Protein AF-A0AAI9E9S5-F1 (afdb_monomer_lite)

Radius of gyration: 13.18 Å; chains: 1; bounding box: 33×25×28 Å

Sequence (94 aa):
MESSIDLSLLIVAVTKLPFGASFIVLSGHPQVVRVGGPEDKRSFADKIDYIERSNWAIFTNLGAVFRDLIRGVAIHDKLNQEDLSKLVFLFSDM

Organism: NCBI:txid111012

pLDDT: mean 88.91, std 4.58, range [66.12, 95.0]

Structure (mmCIF, N/CA/C/O backbone):
data_AF-A0AAI9E9S5-F1
#
_entry.id   AF-A0AAI9E9S5-F1
#
loop_
_atom_site.group_PDB
_atom_site.id
_atom_site.type_symbol
_atom_site.label_atom_id
_atom_site.label_alt_id
_atom_site.label_comp_id
_atom_site.label_asym_id
_atom_site.label_entity_id
_atom_site.label_seq_id
_atom_site.pdbx_PDB_ins_code
_atom_site.Cartn_x
_atom_site.Cartn_y
_atom_site.Cartn_z
_atom_site.occupancy
_atom_site.B_iso_or_equiv
_atom_site.auth_seq_id
_atom_site.auth_comp_id
_atom_site.auth_asym_id
_atom_site.auth_atom_id
_atom_site.pdbx_PDB_model_num
ATOM 1 N N . MET A 1 1 ? 17.043 -4.674 0.003 1.00 74.50 1 MET A N 1
ATOM 2 C CA . MET A 1 1 ? 15.975 -4.115 -0.852 1.00 74.50 1 MET A CA 1
ATOM 3 C C . MET A 1 1 ? 15.060 -5.226 -1.352 1.00 74.50 1 MET A C 1
ATOM 5 O O . MET A 1 1 ? 13.896 -5.197 -0.986 1.00 74.50 1 MET A O 1
ATOM 9 N N . GLU A 1 2 ? 15.580 -6.241 -2.052 1.00 80.75 2 GLU A N 1
ATOM 10 C CA . GLU A 1 2 ? 14.803 -7.389 -2.572 1.00 80.75 2 GLU A CA 1
ATOM 11 C C . GLU A 1 2 ? 13.913 -8.060 -1.507 1.00 80.75 2 GLU A C 1
ATOM 13 O O . GLU A 1 2 ? 12.693 -8.082 -1.645 1.00 80.75 2 GLU A O 1
ATOM 18 N N . SER A 1 3 ? 14.477 -8.465 -0.361 1.00 86.75 3 SER A N 1
ATOM 19 C CA . SER A 1 3 ? 13.693 -9.112 0.709 1.00 86.75 3 SER A CA 1
ATOM 20 C C . SER A 1 3 ? 12.574 -8.230 1.278 1.00 86.75 3 SER A C 1
ATOM 22 O O . SER A 1 3 ? 11.545 -8.738 1.717 1.00 86.75 3 SER A O 1
ATOM 24 N N . SER A 1 4 ? 12.749 -6.905 1.274 1.00 89.31 4 SER A N 1
ATOM 25 C CA . SER A 1 4 ? 11.723 -5.955 1.724 1.00 89.31 4 SER A CA 1
ATOM 26 C C . SER A 1 4 ? 10.549 -5.898 0.748 1.00 89.31 4 SER A C 1
ATOM 28 O O . SER A 1 4 ? 9.399 -5.790 1.177 1.00 89.31 4 SER A O 1
ATOM 30 N N . ILE A 1 5 ? 10.827 -5.984 -0.555 1.00 89.94 5 ILE A N 1
ATOM 31 C CA . ILE A 1 5 ? 9.810 -6.018 -1.612 1.00 89.94 5 ILE A CA 1
ATOM 32 C C . ILE A 1 5 ? 9.032 -7.332 -1.540 1.00 89.94 5 ILE A C 1
ATOM 34 O O . ILE A 1 5 ? 7.802 -7.302 -1.510 1.00 89.94 5 ILE A O 1
ATOM 38 N N . ASP A 1 6 ? 9.726 -8.463 -1.405 1.00 90.12 6 ASP A N 1
ATOM 39 C CA . ASP A 1 6 ? 9.100 -9.785 -1.298 1.00 90.12 6 ASP A CA 1
ATOM 40 C C . ASP A 1 6 ? 8.169 -9.886 -0.086 1.00 90.12 6 ASP A C 1
ATOM 42 O O . ASP A 1 6 ? 7.014 -10.308 -0.200 1.00 90.12 6 ASP A O 1
ATOM 46 N N . LEU A 1 7 ? 8.643 -9.445 1.084 1.00 91.44 7 LEU A N 1
ATOM 47 C CA . LEU A 1 7 ? 7.831 -9.423 2.300 1.00 91.44 7 LEU A CA 1
ATOM 48 C C . LEU A 1 7 ? 6.643 -8.469 2.160 1.00 91.44 7 LEU A C 1
ATOM 50 O O . LEU A 1 7 ? 5.541 -8.808 2.585 1.00 91.44 7 LEU A O 1
ATOM 54 N N . SER A 1 8 ? 6.827 -7.311 1.523 1.00 91.12 8 SER A N 1
ATOM 55 C CA . SER A 1 8 ? 5.723 -6.385 1.251 1.00 91.12 8 SER A CA 1
ATOM 56 C C . SER A 1 8 ? 4.661 -7.036 0.366 1.00 91.12 8 SER A C 1
ATOM 58 O O . SER A 1 8 ? 3.482 -6.992 0.710 1.00 91.12 8 SER A O 1
ATOM 60 N N . LEU A 1 9 ? 5.065 -7.704 -0.722 1.00 91.94 9 LEU A N 1
ATOM 61 C CA . LEU A 1 9 ? 4.165 -8.436 -1.618 1.00 91.94 9 LEU A CA 1
ATOM 62 C C . LEU A 1 9 ? 3.396 -9.544 -0.889 1.00 91.94 9 LEU A C 1
ATOM 64 O O . LEU A 1 9 ? 2.191 -9.698 -1.100 1.00 91.94 9 LEU A O 1
ATOM 68 N N . LEU A 1 10 ? 4.062 -10.276 0.006 1.00 92.31 10 LEU A N 1
ATOM 69 C CA . LEU A 1 10 ? 3.417 -11.287 0.839 1.00 92.31 10 LEU A CA 1
ATOM 70 C C . LEU A 1 10 ? 2.365 -10.664 1.766 1.00 92.31 10 LEU A C 1
ATOM 72 O O . LEU A 1 10 ? 1.223 -11.123 1.794 1.00 92.31 10 LEU A O 1
ATOM 76 N N . ILE A 1 11 ? 2.728 -9.605 2.499 1.00 92.50 11 ILE A N 1
ATOM 77 C CA . ILE A 1 11 ? 1.825 -8.935 3.443 1.00 92.50 11 ILE A CA 1
ATOM 78 C C . ILE A 1 11 ? 0.589 -8.396 2.722 1.00 92.50 11 ILE A C 1
ATOM 80 O O . ILE A 1 11 ? -0.533 -8.637 3.171 1.00 92.50 11 ILE A O 1
ATOM 84 N N . VAL A 1 12 ? 0.749 -7.714 1.586 1.00 91.00 12 VAL A N 1
ATOM 85 C CA . VAL A 1 12 ? -0.398 -7.129 0.873 1.00 91.00 12 VAL A CA 1
ATOM 86 C C . VAL A 1 12 ? -1.305 -8.183 0.240 1.00 91.00 12 VAL A C 1
ATOM 88 O O . VAL A 1 12 ? -2.494 -7.914 0.071 1.00 91.00 12 VAL A O 1
ATOM 91 N N . ALA A 1 13 ? -0.782 -9.372 -0.080 1.00 90.38 13 ALA A N 1
ATOM 92 C CA . ALA A 1 13 ? -1.566 -10.483 -0.620 1.00 90.38 13 ALA A CA 1
ATOM 93 C C . ALA A 1 13 ? -2.463 -11.151 0.435 1.00 90.38 13 ALA A C 1
ATOM 95 O O . ALA A 1 13 ? -3.545 -11.629 0.098 1.00 90.38 13 ALA A O 1
ATOM 96 N N . VAL A 1 14 ? -2.038 -11.173 1.703 1.00 90.94 14 VAL A N 1
ATOM 97 C CA . VAL A 1 14 ? -2.811 -11.770 2.811 1.00 90.94 14 VAL A CA 1
ATOM 98 C C . VAL A 1 14 ? -3.635 -10.749 3.601 1.00 90.94 14 VAL A C 1
ATOM 100 O O . VAL A 1 14 ? -4.477 -11.122 4.419 1.00 90.94 14 VAL A O 1
ATOM 103 N N . THR A 1 15 ? -3.412 -9.455 3.367 1.00 90.69 15 THR A N 1
ATOM 104 C CA . THR A 1 15 ? -4.152 -8.368 4.018 1.00 90.69 15 THR A CA 1
ATOM 105 C C . THR A 1 15 ? -5.516 -8.177 3.354 1.00 90.69 15 THR A C 1
ATOM 107 O O . THR A 1 15 ? -5.638 -8.178 2.131 1.00 90.69 15 THR A O 1
ATOM 110 N N . LYS A 1 16 ? -6.567 -7.991 4.159 1.00 88.38 16 LYS A N 1
ATOM 111 C CA . LYS A 1 16 ? -7.920 -7.706 3.658 1.00 88.38 16 LYS A CA 1
ATOM 112 C C . LYS A 1 16 ? -8.014 -6.289 3.083 1.00 88.38 16 LYS A C 1
ATOM 114 O O . LYS A 1 16 ? -7.259 -5.394 3.461 1.00 88.38 16 LYS A O 1
ATOM 119 N N . LEU A 1 17 ? -8.977 -6.069 2.190 1.00 87.31 17 LEU A N 1
ATOM 120 C CA . LEU A 1 17 ? -9.352 -4.716 1.769 1.00 87.31 17 LEU A CA 1
ATOM 121 C C . LEU A 1 17 ? -9.776 -3.869 2.988 1.00 87.31 17 LEU A C 1
ATOM 123 O O . LEU A 1 17 ? -10.303 -4.437 3.946 1.00 87.31 17 LEU A O 1
ATOM 127 N N . PRO A 1 18 ? -9.548 -2.541 2.968 1.00 87.06 18 PRO A N 1
ATOM 128 C CA . PRO A 1 18 ? -9.073 -1.741 1.826 1.00 87.06 18 PRO A CA 1
ATOM 129 C C . PRO A 1 18 ? -7.546 -1.630 1.678 1.00 87.06 18 PRO A C 1
ATOM 131 O O . PRO A 1 18 ? -7.069 -1.169 0.636 1.00 87.06 18 PRO A O 1
ATOM 134 N N . PHE A 1 19 ? -6.784 -2.074 2.683 1.00 88.25 19 PHE A N 1
ATOM 135 C CA . PHE A 1 19 ? -5.318 -1.973 2.715 1.00 88.25 19 PHE A CA 1
ATOM 136 C C . PHE A 1 19 ? -4.604 -3.093 1.945 1.00 88.25 19 PHE A C 1
ATOM 138 O O . PHE A 1 19 ? -3.467 -2.918 1.508 1.00 88.25 19 PHE A O 1
ATOM 145 N N . GLY A 1 20 ? -5.270 -4.233 1.750 1.00 89.06 20 GLY A N 1
ATOM 146 C CA . GLY A 1 20 ? -4.795 -5.317 0.894 1.00 89.06 20 GLY A CA 1
ATOM 147 C C . GLY A 1 20 ? -4.579 -4.874 -0.549 1.00 89.06 20 GLY A C 1
ATOM 148 O O . GLY A 1 20 ? -5.170 -3.894 -1.004 1.00 89.06 20 GLY A O 1
ATOM 149 N N . ALA A 1 21 ? -3.736 -5.606 -1.278 1.00 90.19 21 ALA A N 1
ATOM 150 C CA . ALA A 1 21 ? -3.375 -5.300 -2.666 1.00 90.19 21 ALA A CA 1
ATOM 151 C C . ALA A 1 21 ? -2.796 -3.883 -2.884 1.00 90.19 21 ALA A C 1
ATOM 153 O O . ALA A 1 21 ? -2.859 -3.330 -3.985 1.00 90.19 21 ALA A O 1
ATOM 154 N N . SER A 1 22 ? -2.265 -3.253 -1.836 1.00 89.31 22 SER A N 1
ATOM 155 C CA . SER A 1 22 ? -1.597 -1.956 -1.919 1.00 89.31 22 SER A CA 1
ATOM 156 C C . SER A 1 22 ? -0.450 -1.856 -0.936 1.00 89.31 22 SER A C 1
ATOM 158 O O . SER A 1 22 ? -0.576 -2.308 0.195 1.00 89.31 22 SER A O 1
ATOM 160 N N . PHE A 1 23 ? 0.628 -1.197 -1.343 1.00 90.38 23 PHE A N 1
ATOM 161 C CA . PHE A 1 23 ? 1.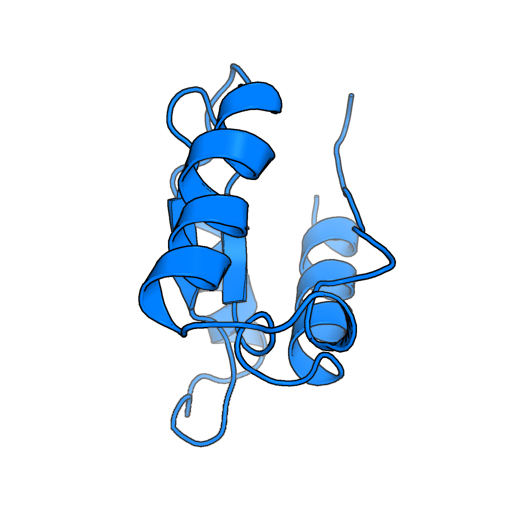717 -0.807 -0.454 1.00 90.38 23 PHE A CA 1
ATOM 162 C C . PHE A 1 23 ? 1.920 0.708 -0.505 1.00 90.38 23 PHE A C 1
ATOM 164 O O . PHE A 1 23 ? 1.365 1.398 -1.363 1.00 90.38 23 PHE A O 1
ATOM 171 N N . ILE A 1 24 ? 2.700 1.230 0.437 1.00 90.50 24 ILE A N 1
ATOM 172 C CA . ILE A 1 24 ? 3.017 2.654 0.522 1.00 90.50 24 ILE A CA 1
ATOM 173 C C . ILE A 1 24 ? 4.482 2.841 0.148 1.00 90.50 24 ILE A C 1
ATOM 175 O O . ILE A 1 24 ? 5.362 2.268 0.787 1.00 90.50 24 ILE A O 1
ATOM 179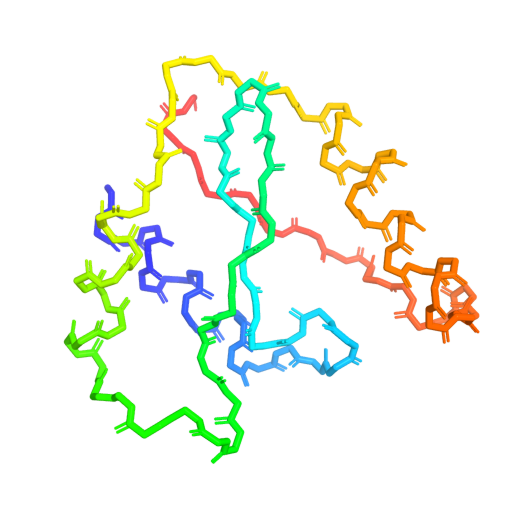 N N . VAL A 1 25 ? 4.736 3.661 -0.870 1.00 89.81 25 VAL A N 1
ATOM 180 C CA . VAL A 1 25 ? 6.093 4.090 -1.214 1.00 89.81 25 VAL A CA 1
ATOM 181 C C . VAL A 1 25 ? 6.531 5.127 -0.188 1.00 89.81 25 VAL A C 1
ATOM 183 O O . VAL A 1 25 ? 5.873 6.157 -0.011 1.00 89.81 25 VAL A O 1
ATOM 186 N N . LEU A 1 26 ? 7.637 4.847 0.499 1.00 88.00 26 LEU A N 1
ATOM 187 C CA . LEU A 1 26 ? 8.222 5.763 1.471 1.00 88.00 26 LEU A CA 1
ATOM 188 C C . LEU A 1 26 ? 8.985 6.865 0.738 1.00 88.00 26 LEU A C 1
ATOM 190 O O . LEU A 1 26 ? 9.905 6.606 -0.036 1.00 88.00 26 LEU A O 1
ATOM 194 N N . SER A 1 27 ? 8.560 8.103 0.967 1.00 89.50 27 SER A N 1
ATOM 195 C CA . SER A 1 27 ? 9.172 9.295 0.393 1.00 89.50 27 SER A CA 1
ATOM 196 C C . SER A 1 27 ? 8.774 10.541 1.200 1.00 89.50 27 SER A C 1
ATOM 198 O O . SER A 1 27 ? 8.040 10.453 2.193 1.00 89.50 27 SER A O 1
ATOM 200 N N . GLY A 1 28 ? 9.234 11.725 0.777 1.00 89.62 28 GLY A N 1
ATOM 201 C CA . GLY A 1 28 ? 8.797 13.005 1.348 1.00 89.62 28 GLY A CA 1
ATOM 202 C C . GLY A 1 28 ? 7.319 13.304 1.065 1.00 89.62 28 GLY A C 1
ATOM 203 O O . GLY A 1 28 ? 6.675 14.017 1.833 1.00 89.62 28 GLY A O 1
ATOM 204 N N . HIS A 1 29 ? 6.779 12.696 0.005 1.00 90.50 29 HIS A N 1
ATOM 205 C CA . HIS A 1 29 ? 5.380 12.752 -0.412 1.00 90.50 29 HIS A CA 1
ATOM 206 C C . HIS A 1 29 ? 4.889 11.320 -0.650 1.00 90.50 29 HIS A C 1
ATOM 208 O O . HIS A 1 29 ? 4.838 10.881 -1.803 1.00 90.50 29 HIS A O 1
ATOM 214 N N . PRO A 1 30 ? 4.613 10.558 0.425 1.00 91.94 30 PRO A N 1
ATOM 215 C CA . PRO A 1 30 ? 4.331 9.136 0.308 1.00 91.94 30 PRO A CA 1
ATOM 216 C C . PRO A 1 30 ? 3.074 8.902 -0.531 1.00 91.94 30 PRO A C 1
ATOM 218 O O . PRO A 1 30 ? 2.139 9.706 -0.520 1.00 91.94 30 PRO A O 1
ATOM 221 N N . GLN A 1 31 ? 3.043 7.782 -1.250 1.00 90.62 31 GLN A N 1
ATOM 222 C CA . GLN A 1 31 ? 1.944 7.433 -2.151 1.00 90.62 31 GLN A CA 1
ATOM 223 C C . GLN A 1 31 ? 1.514 5.985 -1.949 1.00 90.62 31 GLN A C 1
ATOM 225 O O . GLN A 1 31 ? 2.344 5.109 -1.711 1.00 90.62 31 GLN A O 1
ATOM 230 N N . VAL A 1 32 ? 0.209 5.737 -2.073 1.00 89.62 32 VAL A N 1
ATOM 231 C CA . VAL A 1 32 ? -0.340 4.379 -2.129 1.00 89.62 32 VAL A CA 1
ATOM 232 C C . VAL A 1 32 ? -0.201 3.864 -3.553 1.00 89.62 32 VAL A C 1
ATOM 234 O O . VAL A 1 32 ? -0.672 4.493 -4.498 1.00 89.62 32 VAL A O 1
ATOM 237 N N . VAL A 1 33 ? 0.400 2.692 -3.697 1.00 89.12 33 VAL A N 1
ATOM 238 C CA . VAL A 1 33 ? 0.575 2.011 -4.972 1.00 89.12 33 VAL A CA 1
ATOM 239 C C . VAL A 1 33 ? -0.163 0.678 -4.921 1.00 89.12 33 VAL A C 1
ATOM 241 O O . VAL A 1 33 ? -0.014 -0.096 -3.976 1.00 89.12 33 VAL A O 1
ATOM 244 N N . ARG A 1 34 ? -0.989 0.409 -5.937 1.00 90.19 34 ARG A N 1
ATOM 245 C CA . ARG A 1 34 ? -1.77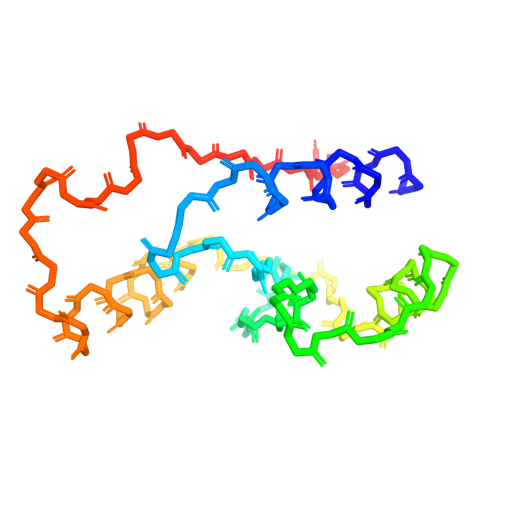7 -0.827 -6.037 1.00 90.19 34 ARG A CA 1
ATOM 246 C C . ARG A 1 34 ? -0.959 -1.929 -6.711 1.00 90.19 34 ARG A C 1
ATOM 248 O O . ARG A 1 34 ? -0.488 -1.786 -7.842 1.00 90.19 34 ARG A O 1
ATOM 255 N N . VAL A 1 35 ? -0.802 -3.040 -6.002 1.00 90.38 35 VAL A N 1
ATOM 256 C CA . VAL A 1 35 ? -0.082 -4.226 -6.463 1.00 90.38 35 VAL A CA 1
ATOM 257 C C . VAL A 1 35 ? -0.754 -5.474 -5.888 1.00 90.38 35 VAL A C 1
ATOM 259 O O . VAL A 1 35 ? -0.843 -5.657 -4.677 1.00 90.38 35 VAL A O 1
ATOM 262 N N . GLY A 1 36 ? -1.285 -6.318 -6.766 1.00 88.56 36 GLY A N 1
ATOM 263 C CA . GLY A 1 36 ? -2.121 -7.464 -6.427 1.00 88.56 36 GLY A CA 1
ATOM 264 C C . GLY A 1 36 ? -3.625 -7.183 -6.491 1.00 88.56 36 GLY A C 1
ATOM 265 O O . GLY A 1 36 ? -4.083 -6.174 -7.025 1.00 88.56 36 GLY A O 1
ATOM 266 N N . GLY A 1 37 ? -4.398 -8.113 -5.933 1.00 86.81 37 GLY A N 1
ATOM 267 C CA . GLY A 1 37 ? -5.858 -8.124 -6.017 1.00 86.81 37 GLY A CA 1
ATOM 268 C C . GLY A 1 37 ? -6.384 -8.929 -7.216 1.00 86.81 37 GLY A C 1
ATOM 269 O O . GLY A 1 37 ? -5.596 -9.338 -8.069 1.00 86.81 37 GLY A O 1
ATOM 270 N N . PRO A 1 38 ? -7.707 -9.179 -7.280 1.00 84.06 38 PRO A N 1
ATOM 271 C CA . PRO A 1 38 ? -8.311 -10.068 -8.281 1.00 84.06 38 PRO A CA 1
ATOM 272 C C . PRO A 1 38 ? -8.081 -9.629 -9.733 1.00 84.06 38 PRO A C 1
ATOM 274 O O . PRO A 1 38 ? -7.960 -10.467 -10.622 1.00 84.06 38 PRO A O 1
ATOM 277 N N . GLU A 1 39 ? -7.979 -8.319 -9.961 1.00 87.81 39 GLU A N 1
ATOM 278 C CA . GLU A 1 39 ? -7.834 -7.728 -11.296 1.00 87.81 39 GLU A CA 1
ATOM 279 C C . GLU A 1 39 ? -6.371 -7.585 -11.749 1.00 87.81 39 GLU A C 1
ATOM 281 O O . GLU A 1 39 ? -6.104 -7.280 -12.913 1.00 87.81 39 GLU A O 1
ATOM 286 N N . ASP A 1 40 ? -5.400 -7.807 -10.857 1.00 91.19 40 ASP A N 1
ATOM 287 C CA . ASP A 1 40 ? -3.986 -7.648 -11.185 1.00 91.19 40 ASP A CA 1
ATOM 288 C C . ASP A 1 40 ? -3.392 -8.925 -11.790 1.00 91.19 40 ASP A C 1
ATOM 290 O O . ASP A 1 40 ? -2.926 -9.831 -11.090 1.00 91.19 40 ASP A O 1
ATOM 294 N N . LYS A 1 41 ? -3.373 -8.948 -13.124 1.00 93.56 41 LYS A N 1
ATOM 295 C CA . LYS A 1 41 ? -2.876 -10.055 -13.952 1.00 93.56 41 LYS A CA 1
ATOM 296 C C . LYS A 1 41 ? -1.354 -10.080 -14.128 1.00 93.56 41 LYS A C 1
ATOM 298 O O . LYS A 1 41 ? -0.855 -10.965 -14.819 1.00 93.56 41 LYS A O 1
ATOM 303 N N . ARG A 1 42 ? -0.617 -9.125 -13.548 1.00 94.31 42 ARG A N 1
ATOM 304 C CA . ARG A 1 42 ? 0.853 -9.097 -13.613 1.00 94.31 42 ARG A CA 1
ATOM 305 C C . ARG A 1 42 ? 1.443 -10.352 -12.972 1.00 94.31 42 ARG A C 1
ATOM 307 O O . ARG A 1 42 ? 0.955 -10.807 -11.927 1.00 94.31 42 ARG A O 1
ATOM 314 N N . SER A 1 43 ? 2.508 -10.884 -13.573 1.00 94.38 43 SER A N 1
ATOM 315 C CA . SER A 1 43 ? 3.283 -11.963 -12.962 1.00 94.38 43 SER A CA 1
ATOM 316 C C . SER A 1 43 ? 3.953 -11.483 -11.669 1.00 94.38 43 SER A C 1
ATOM 318 O O . SER A 1 43 ? 3.969 -10.291 -11.357 1.00 94.38 43 SER A O 1
ATOM 320 N N . PHE A 1 44 ? 4.503 -12.410 -10.884 1.00 90.75 44 PHE A N 1
ATOM 321 C CA . PHE A 1 44 ? 5.253 -12.034 -9.685 1.00 90.75 44 PHE A CA 1
ATOM 322 C C . PHE A 1 44 ? 6.468 -11.154 -10.026 1.00 90.75 44 PHE A C 1
ATOM 324 O O . PHE A 1 44 ? 6.657 -10.122 -9.391 1.00 90.75 44 PHE A O 1
ATOM 331 N N . ALA A 1 45 ? 7.208 -11.498 -11.086 1.00 92.62 45 ALA A N 1
ATOM 332 C CA . ALA A 1 45 ? 8.336 -10.701 -11.568 1.00 92.62 45 ALA A CA 1
ATOM 333 C C . ALA A 1 45 ? 7.897 -9.293 -12.009 1.00 92.62 45 ALA A C 1
ATOM 335 O O . ALA A 1 45 ? 8.475 -8.309 -11.568 1.00 92.62 45 ALA A O 1
ATOM 336 N N . ASP A 1 46 ? 6.800 -9.176 -12.765 1.00 95.00 46 ASP A N 1
ATOM 337 C CA . ASP A 1 46 ? 6.272 -7.866 -13.185 1.00 95.00 46 ASP A CA 1
ATOM 338 C C . ASP A 1 46 ? 5.853 -6.988 -11.992 1.00 95.00 46 ASP A C 1
ATOM 340 O O . ASP A 1 46 ? 5.910 -5.758 -12.053 1.00 95.00 46 ASP A O 1
ATOM 344 N N . LYS A 1 47 ? 5.380 -7.610 -10.903 1.00 93.38 47 LYS A N 1
ATOM 345 C CA . LYS A 1 47 ? 5.025 -6.905 -9.664 1.00 93.38 47 LYS A CA 1
ATOM 346 C C . LYS A 1 47 ? 6.270 -6.401 -8.944 1.00 93.38 47 LYS A C 1
ATOM 348 O O . LYS A 1 47 ? 6.240 -5.269 -8.471 1.00 93.38 47 LYS A O 1
ATOM 353 N N . ILE A 1 48 ? 7.337 -7.198 -8.894 1.00 92.25 48 ILE A N 1
ATOM 354 C CA . ILE A 1 48 ? 8.636 -6.763 -8.365 1.00 92.25 48 ILE A CA 1
ATOM 355 C C . ILE A 1 48 ? 9.152 -5.581 -9.184 1.00 92.25 48 ILE A C 1
ATOM 357 O O . ILE A 1 48 ? 9.334 -4.503 -8.622 1.00 92.25 48 ILE A O 1
ATOM 361 N N . ASP A 1 49 ? 9.253 -5.731 -10.506 1.00 92.88 49 ASP A N 1
ATOM 362 C CA . ASP A 1 49 ? 9.736 -4.685 -11.414 1.00 92.88 49 ASP A CA 1
ATOM 363 C C . ASP A 1 49 ? 8.948 -3.376 -11.255 1.00 92.88 49 ASP A C 1
ATOM 365 O O . ASP A 1 49 ? 9.501 -2.275 -11.297 1.00 92.88 49 ASP A O 1
ATOM 369 N N . TYR A 1 50 ? 7.632 -3.476 -11.062 1.00 92.44 50 TYR A N 1
ATOM 370 C CA . TYR A 1 50 ? 6.769 -2.322 -10.831 1.00 92.44 50 TYR A CA 1
ATOM 371 C C . TYR A 1 50 ? 7.057 -1.612 -9.501 1.00 92.44 50 TYR A C 1
ATOM 373 O O . TYR A 1 50 ? 7.080 -0.379 -9.443 1.00 92.44 50 TYR A O 1
ATOM 381 N N . ILE 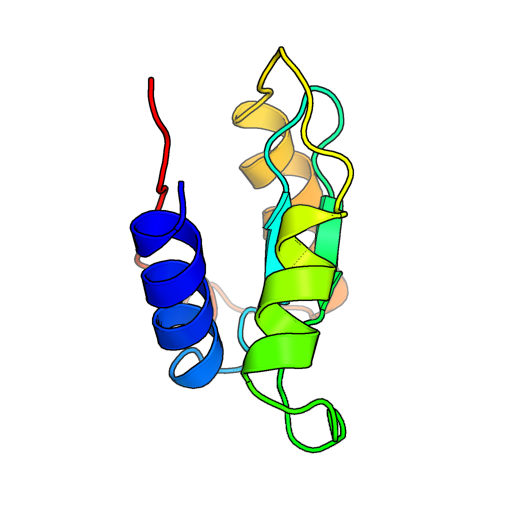A 1 51 ? 7.276 -2.376 -8.429 1.00 90.94 51 ILE A N 1
ATOM 382 C CA . ILE A 1 51 ? 7.615 -1.830 -7.112 1.00 90.94 51 ILE A CA 1
ATOM 383 C C . ILE A 1 51 ? 9.000 -1.185 -7.151 1.00 90.94 51 ILE A C 1
ATOM 385 O O . ILE A 1 51 ? 9.157 -0.058 -6.688 1.00 90.94 51 ILE A O 1
ATOM 389 N N . GLU A 1 52 ? 9.993 -1.844 -7.744 1.00 90.06 52 GLU A N 1
ATOM 390 C CA . GLU A 1 52 ? 11.361 -1.324 -7.852 1.00 90.06 52 GLU A CA 1
ATOM 391 C C . GLU A 1 52 ? 11.423 -0.000 -8.616 1.00 90.06 52 GLU A C 1
ATOM 393 O O . GLU A 1 52 ? 12.143 0.916 -8.226 1.00 90.06 52 GLU A O 1
ATOM 398 N N . ARG A 1 53 ? 10.607 0.138 -9.666 1.00 90.06 53 ARG A N 1
ATOM 399 C CA . ARG A 1 53 ? 10.516 1.359 -10.483 1.00 90.06 53 ARG A CA 1
ATOM 400 C C . ARG A 1 53 ? 9.618 2.444 -9.889 1.00 90.06 53 ARG A C 1
ATOM 402 O O . ARG A 1 53 ? 9.438 3.490 -10.515 1.00 90.06 53 ARG A O 1
ATOM 409 N N . SER A 1 54 ? 9.016 2.207 -8.725 1.00 88.44 54 SER A N 1
ATOM 410 C CA . SER A 1 54 ? 8.216 3.222 -8.038 1.00 88.44 54 SER A CA 1
ATOM 411 C C . SER A 1 54 ? 9.091 4.391 -7.569 1.00 88.44 54 SER A C 1
ATOM 413 O O . SER A 1 54 ? 10.308 4.279 -7.457 1.00 88.44 54 SER A O 1
ATOM 415 N N . ASN A 1 55 ? 8.479 5.548 -7.311 1.00 83.50 55 ASN A N 1
ATOM 416 C CA . ASN A 1 55 ? 9.205 6.774 -6.970 1.00 83.50 55 ASN A CA 1
ATOM 417 C C . ASN A 1 55 ? 9.699 6.779 -5.509 1.00 83.50 55 ASN A C 1
ATOM 419 O O . ASN A 1 55 ? 9.153 7.481 -4.655 1.00 83.50 55 ASN A O 1
ATOM 423 N N . TRP A 1 56 ? 10.715 5.967 -5.225 1.00 83.56 56 TRP A N 1
ATOM 424 C CA . TRP A 1 56 ? 11.434 5.960 -3.953 1.00 83.56 56 TRP A CA 1
ATOM 425 C C . TRP A 1 56 ? 12.233 7.260 -3.802 1.00 83.56 56 TRP A C 1
ATOM 427 O O . TRP A 1 56 ? 12.933 7.668 -4.728 1.00 83.56 56 TRP A O 1
ATOM 437 N N . ALA A 1 57 ? 12.138 7.928 -2.648 1.00 78.50 57 ALA A N 1
ATOM 438 C CA . ALA A 1 57 ? 12.870 9.173 -2.399 1.00 78.50 57 ALA A CA 1
ATOM 439 C C . ALA A 1 57 ? 13.869 9.038 -1.247 1.00 78.50 57 ALA A C 1
ATOM 441 O O . ALA A 1 57 ? 13.709 8.207 -0.362 1.00 78.50 57 ALA A O 1
ATOM 442 N N . ILE A 1 58 ? 14.867 9.926 -1.241 1.00 72.31 58 ILE A N 1
ATOM 443 C CA . ILE A 1 58 ? 15.962 9.960 -0.253 1.00 72.31 58 ILE A CA 1
ATOM 444 C C . ILE A 1 58 ? 15.472 10.362 1.153 1.00 72.31 58 ILE A C 1
ATOM 446 O O . ILE A 1 58 ? 16.117 10.057 2.150 1.00 72.31 58 ILE A O 1
ATOM 450 N N . PHE A 1 59 ? 14.327 11.043 1.252 1.00 83.38 59 PHE A N 1
ATOM 451 C CA . PHE A 1 59 ? 13.756 11.498 2.521 1.00 83.38 59 PHE A CA 1
ATOM 452 C C . PHE A 1 59 ? 12.408 10.835 2.773 1.00 83.38 59 PHE A C 1
ATOM 454 O O . PHE A 1 59 ? 11.630 10.672 1.836 1.00 83.38 59 PHE A O 1
ATOM 461 N N . THR A 1 60 ? 12.101 10.544 4.038 1.00 86.88 60 THR A N 1
ATOM 462 C CA . THR A 1 60 ? 10.875 9.846 4.450 1.00 86.88 60 THR A CA 1
ATOM 463 C C . THR A 1 60 ? 10.030 10.720 5.371 1.00 86.88 60 THR A C 1
ATOM 465 O O . THR A 1 60 ? 10.521 11.229 6.377 1.00 86.88 60 THR A O 1
ATOM 468 N N . ASN A 1 61 ? 8.733 10.851 5.077 1.00 91.00 61 ASN A N 1
ATOM 469 C CA . ASN A 1 61 ? 7.764 11.511 5.955 1.00 91.00 61 ASN A CA 1
ATOM 470 C C . ASN A 1 61 ? 6.745 10.504 6.509 1.00 91.00 61 ASN A C 1
ATOM 472 O O . ASN A 1 61 ? 5.637 10.356 5.991 1.00 91.00 61 ASN A O 1
ATOM 476 N N . LEU A 1 62 ? 7.103 9.827 7.606 1.00 89.88 62 LEU A N 1
ATOM 477 C CA . LEU A 1 62 ? 6.210 8.861 8.260 1.00 89.88 62 LEU A CA 1
ATOM 478 C C . LEU A 1 62 ? 4.924 9.513 8.789 1.00 89.88 62 LEU A C 1
ATOM 480 O O . LEU A 1 62 ? 3.869 8.887 8.788 1.00 89.88 62 LEU A O 1
ATOM 484 N N . GLY A 1 63 ? 4.971 10.785 9.196 1.00 92.06 63 GLY A N 1
ATOM 485 C CA . GLY A 1 63 ? 3.782 11.500 9.660 1.00 92.06 63 GLY A CA 1
ATOM 486 C C . GLY A 1 63 ? 2.691 11.598 8.588 1.00 92.06 63 GLY A C 1
ATOM 487 O O . GLY A 1 63 ? 1.512 11.429 8.905 1.00 92.06 63 GLY A O 1
ATOM 488 N N . ALA A 1 64 ? 3.082 11.827 7.331 1.00 92.88 64 ALA A N 1
ATOM 489 C CA . ALA A 1 64 ? 2.166 11.884 6.190 1.00 92.88 64 ALA A CA 1
ATOM 490 C C . ALA A 1 64 ? 1.548 10.512 5.862 1.00 92.88 64 ALA A C 1
ATOM 492 O O . ALA A 1 64 ? 0.368 10.431 5.527 1.00 92.88 64 ALA A O 1
ATOM 493 N N . VAL A 1 65 ? 2.293 9.415 6.051 1.00 91.38 65 VAL A N 1
ATOM 494 C CA . VAL A 1 65 ? 1.763 8.048 5.876 1.00 91.38 65 VAL A CA 1
ATOM 495 C C . VAL A 1 65 ? 0.524 7.823 6.749 1.00 91.38 65 VAL A C 1
ATOM 497 O O . VAL A 1 65 ? -0.511 7.372 6.261 1.00 91.38 65 VAL A O 1
ATOM 500 N N . PHE A 1 66 ? 0.588 8.184 8.032 1.00 91.06 66 PHE A N 1
ATOM 501 C CA . PHE A 1 66 ? -0.537 7.976 8.946 1.00 91.06 66 PHE A CA 1
ATOM 502 C C . PHE A 1 66 ? -1.648 9.018 8.778 1.00 91.06 66 PHE A C 1
ATOM 504 O O . PHE A 1 66 ? -2.824 8.654 8.710 1.00 91.06 66 PHE A O 1
ATOM 511 N N . ARG A 1 67 ? -1.300 10.311 8.728 1.00 92.56 67 ARG A N 1
ATOM 512 C CA . ARG A 1 67 ? -2.298 11.395 8.735 1.00 92.56 67 ARG A CA 1
ATOM 513 C C . ARG A 1 67 ? -3.002 11.599 7.402 1.00 92.56 67 ARG A C 1
ATOM 515 O O . ARG A 1 67 ? -4.175 11.976 7.419 1.00 92.56 67 ARG A O 1
ATOM 522 N N . ASP A 1 68 ? -2.307 11.349 6.297 1.00 92.31 68 ASP A N 1
ATOM 523 C CA . ASP A 1 68 ? -2.793 11.709 4.968 1.00 92.31 68 ASP A CA 1
ATOM 524 C C . ASP A 1 68 ? -3.237 10.457 4.207 1.00 92.31 68 ASP A C 1
ATOM 526 O O . ASP A 1 68 ? -4.341 10.436 3.666 1.00 92.31 68 ASP A O 1
ATOM 530 N N . LEU A 1 69 ? -2.443 9.376 4.230 1.00 91.88 69 LEU A N 1
ATOM 531 C CA . LEU A 1 69 ? -2.784 8.145 3.506 1.00 91.88 69 LEU A CA 1
ATOM 532 C C . LEU A 1 69 ? -3.713 7.227 4.306 1.00 91.88 69 LEU A C 1
ATOM 534 O O . LEU A 1 69 ? -4.850 7.010 3.897 1.00 91.88 69 LEU A O 1
ATOM 538 N N . ILE A 1 70 ? -3.270 6.699 5.454 1.00 90.25 70 ILE A N 1
ATOM 539 C CA . ILE A 1 70 ? -4.049 5.705 6.221 1.00 90.25 70 ILE A CA 1
ATOM 540 C C . ILE A 1 70 ? -5.366 6.309 6.710 1.00 90.25 70 ILE A C 1
ATOM 542 O O . ILE A 1 70 ? -6.436 5.739 6.494 1.00 90.25 70 ILE A O 1
ATOM 546 N N . ARG A 1 71 ? -5.306 7.493 7.330 1.00 90.44 71 ARG A N 1
ATOM 547 C CA . ARG A 1 71 ? -6.511 8.219 7.742 1.00 90.44 71 ARG A CA 1
ATOM 548 C C . ARG A 1 71 ? -7.365 8.635 6.543 1.00 90.44 71 ARG A C 1
ATOM 550 O O . ARG A 1 71 ? -8.586 8.605 6.655 1.00 90.44 71 ARG A O 1
ATOM 557 N N . GLY A 1 72 ? -6.752 8.999 5.415 1.00 91.06 72 GLY A N 1
ATOM 558 C CA . GLY A 1 72 ? -7.472 9.327 4.183 1.00 91.06 72 GLY A CA 1
ATOM 559 C C . GLY A 1 72 ? -8.328 8.160 3.692 1.00 91.06 72 GLY A C 1
ATOM 560 O O . GLY A 1 72 ? -9.525 8.339 3.478 1.00 91.06 72 GLY A O 1
ATOM 561 N N . VAL A 1 73 ? -7.745 6.958 3.615 1.00 90.00 73 VAL A N 1
ATOM 562 C CA . VAL A 1 73 ? -8.461 5.713 3.281 1.00 90.00 73 VAL A CA 1
ATOM 563 C C . VAL A 1 73 ? -9.577 5.446 4.286 1.00 90.00 73 VAL A C 1
ATOM 565 O O . VAL A 1 73 ? -10.709 5.195 3.888 1.00 90.00 73 VAL A O 1
ATOM 568 N N . ALA A 1 74 ? -9.297 5.577 5.585 1.00 91.62 74 ALA A N 1
ATOM 569 C CA . ALA A 1 74 ? -10.297 5.341 6.622 1.00 91.62 74 ALA A CA 1
ATOM 570 C C . ALA A 1 74 ? -11.518 6.266 6.509 1.00 91.62 74 ALA A C 1
ATOM 572 O O . ALA A 1 74 ? -12.651 5.815 6.661 1.00 91.62 74 ALA A O 1
ATOM 573 N N . ILE A 1 75 ? -11.295 7.553 6.222 1.00 92.88 75 ILE A N 1
ATOM 574 C CA . ILE A 1 75 ? -12.373 8.533 6.042 1.00 92.88 75 ILE A CA 1
ATOM 575 C C . ILE A 1 75 ? -13.135 8.268 4.740 1.00 92.88 75 ILE A C 1
ATOM 577 O O . ILE A 1 75 ? -14.365 8.284 4.748 1.00 92.88 75 ILE A O 1
ATOM 581 N N . HIS A 1 76 ? -12.420 8.030 3.636 1.00 91.75 76 HIS A N 1
ATOM 582 C CA . HIS A 1 76 ? -13.018 7.787 2.322 1.00 91.75 76 HIS A CA 1
ATOM 583 C C . HIS A 1 76 ? -13.910 6.537 2.327 1.00 91.75 76 HIS A C 1
ATOM 585 O O . HIS A 1 76 ? -15.063 6.601 1.899 1.00 91.75 76 HIS A O 1
ATOM 591 N N . ASP A 1 77 ? -13.408 5.434 2.889 1.00 90.88 77 ASP A N 1
ATOM 592 C CA . ASP A 1 77 ? -14.103 4.142 2.929 1.00 90.88 77 ASP A CA 1
ATOM 593 C C . ASP A 1 77 ? -15.039 4.003 4.143 1.00 90.88 77 ASP A C 1
ATOM 595 O O . ASP A 1 77 ? -15.686 2.970 4.306 1.00 90.88 77 ASP A O 1
ATOM 599 N N . LYS A 1 78 ? -15.152 5.048 4.981 1.00 93.94 78 LYS A N 1
ATO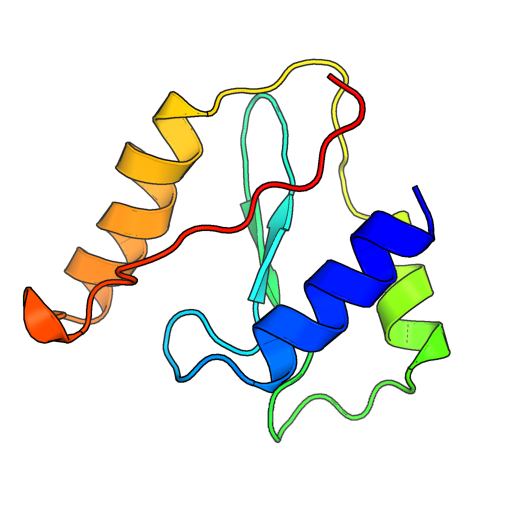M 600 C CA . LYS A 1 78 ? -15.991 5.092 6.195 1.00 93.94 78 LYS A CA 1
ATOM 601 C C . LYS A 1 78 ? -15.735 3.909 7.134 1.00 93.94 78 LYS A C 1
ATOM 603 O O . LYS A 1 78 ? -16.670 3.299 7.649 1.00 93.94 78 LYS A O 1
ATOM 608 N N . LEU A 1 79 ? -14.460 3.595 7.337 1.00 92.38 79 LEU A N 1
ATOM 609 C CA . LEU A 1 79 ? -14.032 2.475 8.164 1.00 92.38 79 LEU A CA 1
ATOM 610 C C . LEU A 1 79 ? -14.404 2.696 9.629 1.00 92.38 79 LEU A C 1
ATOM 612 O O . LEU A 1 79 ? -14.197 3.784 10.177 1.00 92.38 79 LEU A O 1
ATOM 616 N N . ASN A 1 80 ? -14.886 1.641 10.283 1.00 90.94 80 ASN A N 1
ATOM 617 C CA . ASN A 1 80 ? -15.002 1.630 11.731 1.00 90.94 80 ASN A CA 1
ATOM 618 C C . ASN A 1 80 ? -13.626 1.387 12.359 1.00 90.94 80 ASN A C 1
ATOM 620 O O . ASN A 1 80 ? -12.677 0.939 11.715 1.00 90.94 80 ASN A O 1
ATOM 624 N N . GLN A 1 81 ? -13.509 1.644 13.661 1.00 86.69 81 GLN A N 1
ATOM 625 C CA . GLN A 1 81 ? -12.252 1.442 14.386 1.00 86.69 81 GLN A CA 1
ATOM 626 C C . GLN A 1 81 ? -11.747 -0.011 14.315 1.00 86.69 81 GLN A C 1
ATOM 628 O O . GLN A 1 81 ? -10.542 -0.251 14.342 1.00 86.69 81 GLN A O 1
ATOM 633 N N . GLU A 1 82 ? -12.658 -0.976 14.211 1.00 87.38 82 GLU A N 1
ATOM 634 C CA . GLU A 1 82 ? -12.352 -2.403 14.069 1.00 87.38 82 GLU A CA 1
ATOM 635 C C . GLU A 1 82 ? -11.810 -2.798 12.689 1.00 87.38 82 GLU A C 1
ATOM 637 O O . GLU A 1 82 ? -11.094 -3.797 12.594 1.00 87.38 82 GLU A O 1
ATOM 642 N N . ASP A 1 83 ? -12.085 -1.991 11.660 1.00 86.00 83 ASP A N 1
ATOM 643 C CA . ASP A 1 83 ? -11.609 -2.191 10.286 1.00 86.00 83 ASP A CA 1
ATOM 644 C C . ASP A 1 83 ? -10.199 -1.618 10.067 1.00 86.00 83 ASP A C 1
ATOM 646 O O . ASP A 1 83 ? -9.544 -1.899 9.059 1.00 86.00 83 ASP A O 1
ATOM 650 N N . LEU A 1 84 ? -9.709 -0.801 11.005 1.00 85.88 84 LEU A N 1
ATOM 651 C CA . LEU A 1 84 ? -8.369 -0.233 10.938 1.00 85.88 84 LEU A CA 1
ATOM 652 C C . LEU A 1 84 ? -7.302 -1.305 11.173 1.00 85.88 84 LEU A C 1
ATOM 654 O O . LEU A 1 84 ? -7.412 -2.166 12.051 1.00 85.88 84 LEU A O 1
ATOM 658 N N . SER A 1 85 ? -6.206 -1.201 10.424 1.00 81.94 85 SER A N 1
ATOM 659 C CA . SER A 1 85 ? -5.038 -2.059 10.599 1.00 81.94 85 SER A CA 1
ATOM 660 C C . SER A 1 85 ? -4.494 -1.958 12.025 1.00 81.94 85 SER A C 1
ATOM 662 O O . SER A 1 85 ? -4.046 -0.899 12.461 1.00 81.94 85 SER A O 1
ATOM 664 N N . LYS A 1 86 ? -4.487 -3.083 12.746 1.00 85.56 86 LYS A N 1
ATOM 665 C CA . LYS A 1 86 ? -3.911 -3.179 14.101 1.00 85.56 86 LYS A CA 1
ATOM 666 C C . LYS A 1 86 ? -2.386 -3.263 14.097 1.00 85.56 86 LYS A C 1
ATOM 668 O O . LYS A 1 86 ? -1.752 -3.018 15.116 1.00 85.56 86 LYS A O 1
ATOM 673 N N . LEU A 1 87 ? -1.815 -3.650 12.961 1.00 87.69 87 LEU A N 1
ATOM 674 C CA . LEU A 1 87 ? -0.389 -3.851 12.774 1.00 87.69 87 LEU A CA 1
ATOM 675 C C . LEU A 1 87 ? 0.030 -3.213 11.453 1.00 87.69 87 LEU A C 1
ATOM 677 O O . LEU A 1 87 ? -0.636 -3.395 10.434 1.00 87.69 87 LEU A O 1
ATOM 681 N N . VAL A 1 88 ? 1.131 -2.468 11.487 1.00 88.06 88 VAL A N 1
ATOM 682 C CA . VAL A 1 88 ? 1.753 -1.858 10.311 1.00 88.06 88 VAL A CA 1
ATOM 683 C C . VAL A 1 88 ? 3.159 -2.425 10.194 1.00 88.06 88 VAL A C 1
ATOM 685 O O . VAL A 1 88 ? 3.945 -2.325 11.134 1.00 88.06 88 VAL A O 1
ATOM 688 N N . PHE A 1 89 ? 3.464 -3.027 9.047 1.00 90.12 89 PHE A N 1
ATOM 689 C CA . PHE A 1 89 ? 4.804 -3.505 8.728 1.00 90.12 89 PHE A CA 1
ATOM 690 C C . PHE A 1 89 ? 5.551 -2.417 7.963 1.00 90.12 89 PHE A C 1
ATOM 692 O O . PHE A 1 89 ? 5.087 -1.955 6.922 1.00 90.12 89 PHE A O 1
ATOM 699 N N . LEU A 1 90 ? 6.699 -2.011 8.498 1.00 89.44 90 LEU A N 1
ATOM 700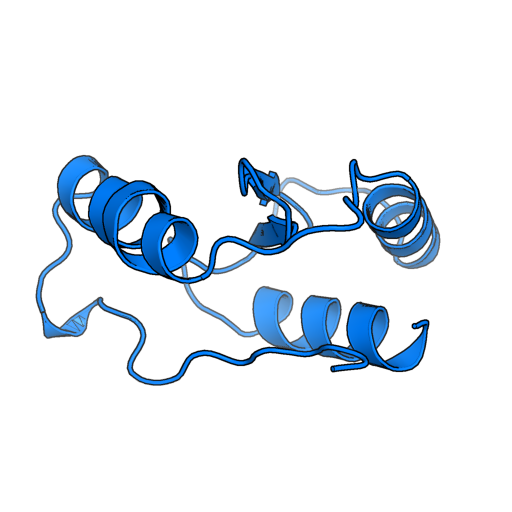 C CA . LEU A 1 90 ? 7.609 -1.066 7.866 1.00 89.44 90 LEU A CA 1
ATOM 701 C C . LEU A 1 90 ? 8.909 -1.801 7.549 1.00 89.44 90 LEU A C 1
ATOM 703 O O . LEU A 1 90 ? 9.606 -2.235 8.462 1.00 89.44 90 LEU A O 1
ATOM 707 N N . PHE A 1 91 ? 9.232 -1.921 6.265 1.00 88.00 91 PHE A N 1
ATOM 708 C CA . PHE A 1 91 ? 10.512 -2.454 5.812 1.00 88.00 91 PHE A CA 1
ATOM 709 C C . PHE A 1 91 ? 11.355 -1.296 5.288 1.00 88.00 91 PHE A C 1
ATOM 711 O O . PHE A 1 91 ? 10.996 -0.671 4.293 1.00 88.00 91 PHE A O 1
ATOM 718 N N . SER A 1 92 ? 12.454 -1.000 5.974 1.00 82.56 92 SER A N 1
ATOM 719 C CA . SER A 1 92 ? 13.360 0.102 5.651 1.00 82.56 92 SER A CA 1
ATOM 720 C C . SER A 1 92 ? 14.801 -0.328 5.902 1.00 82.56 92 SER A C 1
ATOM 722 O O . SER A 1 92 ? 15.047 -1.249 6.677 1.00 82.56 92 SER A O 1
ATOM 724 N N . ASP A 1 93 ? 15.733 0.346 5.245 1.00 80.31 93 ASP A N 1
ATOM 725 C CA . ASP A 1 93 ? 17.178 0.291 5.482 1.00 80.31 93 ASP A CA 1
ATOM 726 C C . ASP A 1 93 ? 17.668 1.284 6.555 1.00 80.31 93 ASP A C 1
ATOM 728 O O . ASP A 1 93 ? 18.873 1.359 6.794 1.00 80.31 93 ASP A O 1
ATOM 732 N N . MET A 1 94 ? 16.746 2.043 7.164 1.00 66.12 94 MET A N 1
ATOM 733 C CA . MET A 1 94 ? 17.026 2.983 8.256 1.00 66.12 94 MET A CA 1
ATOM 734 C C . MET A 1 94 ? 17.605 2.306 9.495 1.00 66.12 94 MET A C 1
ATOM 736 O O . MET A 1 94 ? 17.153 1.185 9.826 1.00 66.12 94 MET A O 1
#

InterPro domains:
  IPR011205 Uncharacterised conserved protein UCP015417, vWA [PTHR31373] (1-94)
  IPR056690 Domain of unknown function DUF7788 [PF25043] (1-94)

Secondary structure (DSSP, 8-state):
-HHHHHHHHHHHHHSPTTTTTEEEE-SSS-EEEE--STT----HHHHHHHHHTS---SS--HHHIIIIIIHHHHHHTT--GGGS-S--------

Foldseek 3Di:
DVVLLVVQLVCLCPDDPPSHQWDWAFEPQIDIDGHDDPPHPDDPVRSSVVNVPPPHYPDGDVVCCVPPPQVVRCVVVVPDPVRRDPDDDDDDPD